Protein AF-A0A0G0T187-F1 (afdb_monomer)

Sequence (131 aa):
ITSEEYIAKKQKLLNQKIDFSEKLKDFERKGNRWLELSRQFILDSNQAIIIASEENLEAKRDFLKKIGSNPRLASRSLLLDFKNPWAILSETSVASLCDAPHFGENGDSIFWLRDLESNQNYCFQRAVSCR

Mean predicted aligned error: 14.87 Å

Secondary structure (DSSP, 8-state):
--HHHHHHHHHHHHHHHHHHHHHHHHHHHHSHHHHHHHHHHHHHHHHHHHHHHS--HHHHHHHHHHHEEEEEEETTEEEEEEPTTHHHHHHS-HHHHHTS----SS--TTHHHHHHTTTTS----------

Radius of gyration: 23.4 Å; Cα contacts (8 Å, |Δi|>4): 36; chains: 1; bounding box: 44×39×74 Å

Nearest PDB structures (foldseek):
  8qz9-assembly1_H  TM=2.628E-01  e=2.874E+00  Homo sapiens

Foldseek 3Di:
DDPVVVVVVVVVVVVVVVVVVVVVVCCVVPNCPVVVVVVVVVVLVVVQVVLVPDPDPVSNVVSLVVQFPDFDQDPNDTDTHGDPPCVVVVPDDVVVVVPPPDPPDDDDPCPVVPVVVPPPDDPDDDDDDDD

Structure (mmCIF, N/CA/C/O backbone):
data_AF-A0A0G0T187-F1
#
_entry.id   AF-A0A0G0T187-F1
#
loop_
_atom_site.group_PDB
_atom_site.id
_atom_site.type_symbol
_atom_site.label_atom_id
_atom_site.label_alt_id
_atom_site.label_comp_id
_atom_site.label_asym_id
_atom_site.label_entity_id
_atom_site.label_seq_id
_atom_site.pdbx_PDB_ins_code
_atom_site.Cartn_x
_atom_site.Cartn_y
_atom_site.Cartn_z
_atom_site.occupancy
_atom_site.B_iso_or_equiv
_atom_site.auth_seq_id
_atom_site.auth_comp_id
_atom_site.auth_asym_id
_atom_site.auth_atom_id
_atom_site.pdbx_PDB_model_num
ATOM 1 N N . ILE A 1 1 ? -18.934 26.730 39.320 1.00 60.88 1 ILE A N 1
ATOM 2 C CA . ILE A 1 1 ? -18.867 25.272 39.076 1.00 60.88 1 ILE A CA 1
ATOM 3 C C . ILE A 1 1 ? -19.319 24.612 40.357 1.00 60.88 1 ILE A C 1
ATOM 5 O O . ILE A 1 1 ? -18.613 24.703 41.358 1.00 60.88 1 ILE A O 1
ATOM 9 N N . THR A 1 2 ? -20.524 24.062 40.359 1.00 82.38 2 THR A N 1
ATOM 10 C CA . THR A 1 2 ? -21.012 23.265 41.490 1.00 82.38 2 THR A CA 1
ATOM 11 C C . THR A 1 2 ? -20.307 21.903 41.494 1.00 82.38 2 THR A C 1
ATOM 13 O O . THR A 1 2 ? -19.825 21.433 40.462 1.00 82.38 2 THR A O 1
ATOM 16 N N . SER A 1 3 ? -20.196 21.271 42.666 1.00 84.81 3 SER A N 1
ATOM 17 C CA . SER A 1 3 ? -19.508 19.975 42.826 1.00 84.81 3 SER A CA 1
ATOM 18 C C . SER A 1 3 ? -20.067 18.898 41.880 1.00 84.81 3 SER A C 1
ATOM 20 O O . SER A 1 3 ? -19.327 18.128 41.271 1.00 84.81 3 SER A O 1
ATOM 22 N N . GLU A 1 4 ? -21.382 18.915 41.674 1.00 85.50 4 GLU A N 1
ATOM 23 C CA . GLU A 1 4 ? -22.116 17.988 40.810 1.00 85.50 4 GLU A CA 1
ATOM 24 C C . GLU A 1 4 ? -21.741 18.139 39.327 1.00 85.50 4 GLU A C 1
ATOM 26 O O . GLU A 1 4 ? -21.478 17.144 38.647 1.00 85.50 4 GLU A O 1
ATOM 31 N N . GLU A 1 5 ? -21.611 19.376 38.832 1.00 83.19 5 GLU A N 1
ATOM 32 C CA . GLU A 1 5 ? -21.160 19.651 37.460 1.00 83.19 5 GLU A CA 1
ATOM 33 C C . GLU A 1 5 ? -19.735 19.141 37.208 1.00 83.19 5 GLU A C 1
ATOM 35 O O . GLU A 1 5 ? -19.418 18.663 36.114 1.00 83.19 5 GLU A O 1
ATOM 40 N N . TYR A 1 6 ? -18.860 19.239 38.213 1.00 88.38 6 TYR A N 1
ATOM 41 C CA . TYR A 1 6 ? -17.492 18.732 38.128 1.00 88.38 6 TYR A CA 1
ATOM 42 C C . TYR A 1 6 ? -17.461 17.199 38.062 1.00 88.38 6 TYR A C 1
ATOM 44 O O . TYR A 1 6 ? -16.763 16.633 37.214 1.00 88.38 6 TYR A O 1
ATOM 52 N N . ILE A 1 7 ? -18.245 16.522 38.906 1.00 89.31 7 ILE A N 1
ATOM 53 C CA . ILE A 1 7 ? -18.327 15.054 38.937 1.00 89.31 7 ILE A CA 1
ATOM 54 C C . ILE A 1 7 ? -18.858 14.515 37.604 1.00 89.31 7 ILE A C 1
ATOM 56 O O . ILE A 1 7 ? -18.253 13.600 37.038 1.00 89.31 7 ILE A O 1
ATOM 60 N N . ALA A 1 8 ? -19.911 15.126 37.054 1.00 89.50 8 ALA A N 1
ATOM 61 C CA . ALA A 1 8 ? -20.482 14.727 35.768 1.00 89.50 8 ALA A CA 1
ATOM 62 C C . ALA A 1 8 ? -19.467 14.859 34.616 1.00 89.50 8 ALA A C 1
ATOM 64 O O . ALA A 1 8 ? -19.297 13.941 33.807 1.00 89.50 8 ALA A O 1
ATOM 65 N N . LYS A 1 9 ? -18.722 15.973 34.565 1.00 90.12 9 LYS A N 1
ATOM 66 C CA . LYS A 1 9 ? -17.658 16.171 33.565 1.00 90.12 9 LYS A CA 1
ATOM 67 C C . LYS A 1 9 ? -16.515 15.169 33.736 1.00 90.12 9 LYS A C 1
ATOM 69 O O . LYS A 1 9 ? -16.028 14.630 32.743 1.00 90.12 9 LYS A O 1
ATOM 74 N N . LYS A 1 10 ? -16.112 14.876 34.976 1.00 91.25 10 LYS A N 1
ATOM 75 C CA . LYS A 1 10 ? -15.061 13.893 35.277 1.00 91.25 10 LYS A CA 1
ATOM 76 C C . LYS A 1 10 ? -15.459 12.482 34.841 1.00 91.25 10 LYS A C 1
ATOM 78 O O . LYS A 1 10 ? -14.652 11.799 34.218 1.00 91.25 10 LYS A O 1
ATOM 83 N N . GLN A 1 11 ? -16.691 12.058 35.118 1.00 92.12 11 GLN A N 1
ATOM 84 C CA . GLN A 1 11 ? -17.197 10.749 34.690 1.00 92.12 11 GLN A CA 1
ATOM 85 C C . GLN A 1 11 ? -17.234 10.623 33.165 1.00 92.12 11 GLN A C 1
ATOM 87 O O . GLN A 1 11 ? -16.773 9.619 32.627 1.00 92.12 11 GLN A O 1
ATOM 92 N N . LYS A 1 12 ? -17.683 11.669 32.458 1.00 93.69 12 LYS A N 1
ATOM 93 C CA . LYS A 1 12 ? -17.663 11.696 30.989 1.00 93.69 12 LYS A CA 1
ATOM 94 C C . LYS A 1 12 ? -16.254 11.477 30.428 1.00 93.69 12 LYS A C 1
ATOM 96 O O . LYS A 1 12 ? -16.084 10.672 29.517 1.00 93.69 12 LYS A O 1
ATOM 101 N N . LEU A 1 13 ? -15.251 12.154 30.989 1.00 94.19 13 LEU A N 1
ATOM 102 C CA . LEU A 1 13 ? -13.854 12.001 30.566 1.00 94.19 13 LEU A CA 1
ATOM 103 C C . LEU A 1 13 ? -13.298 10.604 30.868 1.00 94.19 13 LEU A C 1
ATOM 105 O O . LEU A 1 13 ? -12.536 10.064 30.069 1.00 94.19 13 LEU A O 1
ATOM 109 N N . LEU A 1 14 ? -13.674 10.004 32.000 1.00 94.44 14 LEU A N 1
ATOM 110 C CA . LEU A 1 14 ? -13.247 8.646 32.342 1.00 94.44 14 LEU A CA 1
ATOM 111 C C . LEU A 1 14 ? -13.836 7.604 31.392 1.00 94.44 14 LEU A C 1
ATOM 113 O O . LEU A 1 14 ? -13.091 6.751 30.919 1.00 94.44 14 LEU A O 1
ATOM 117 N N . ASN A 1 15 ? -15.120 7.714 31.054 1.00 93.19 15 ASN A N 1
ATOM 118 C CA . ASN A 1 15 ? -15.753 6.806 30.096 1.00 93.19 15 ASN A CA 1
ATOM 119 C C . ASN A 1 15 ? -15.095 6.926 28.716 1.00 93.19 15 ASN A C 1
ATOM 121 O O . ASN A 1 15 ? -14.674 5.924 28.153 1.00 93.19 15 ASN A O 1
ATOM 125 N N . GLN A 1 16 ? -14.863 8.154 28.237 1.00 94.88 16 GLN A N 1
ATOM 126 C CA . GLN A 1 16 ? -14.138 8.381 26.981 1.00 94.88 16 GLN A CA 1
ATOM 127 C C . GLN A 1 16 ? -12.727 7.779 27.002 1.00 94.88 16 GLN A C 1
ATOM 129 O O . GLN A 1 16 ? -12.288 7.191 26.016 1.00 94.88 16 GLN A O 1
ATOM 134 N N . LYS A 1 17 ? -12.007 7.895 28.125 1.00 95.44 17 LYS A N 1
ATOM 135 C CA . LYS A 1 17 ? -10.679 7.289 28.280 1.00 95.44 17 LYS A CA 1
ATOM 136 C C . LYS A 1 17 ? -10.735 5.764 28.148 1.00 95.44 17 LYS A C 1
ATOM 138 O O . LYS A 1 17 ? -9.844 5.186 27.526 1.00 95.44 17 LYS A O 1
ATOM 143 N N . ILE A 1 18 ? -11.750 5.126 28.730 1.00 93.56 18 ILE A N 1
ATOM 144 C CA . ILE A 1 18 ? -11.938 3.673 28.650 1.00 93.56 18 ILE A CA 1
ATOM 145 C C . ILE A 1 18 ? -12.269 3.277 27.208 1.00 93.56 18 ILE A C 1
ATOM 147 O O . ILE A 1 18 ? -11.536 2.462 26.646 1.00 93.56 18 ILE A O 1
ATOM 151 N N . ASP A 1 19 ? -13.238 3.944 26.577 1.00 93.25 19 ASP A N 1
ATOM 152 C CA . ASP A 1 19 ? -13.638 3.695 25.185 1.00 93.25 19 ASP A CA 1
ATOM 153 C C . ASP A 1 19 ? -12.447 3.784 24.217 1.00 93.25 19 ASP A C 1
ATOM 155 O O . ASP A 1 19 ? -12.278 2.945 23.330 1.00 93.25 19 ASP A O 1
ATOM 159 N N . PHE A 1 20 ? -11.590 4.800 24.374 1.00 91.44 20 PHE A N 1
ATOM 160 C CA . PHE A 1 20 ? -10.389 4.936 23.547 1.00 91.44 20 PHE A CA 1
ATOM 161 C C . PHE A 1 20 ? -9.373 3.825 23.815 1.00 91.44 20 PHE A C 1
ATOM 163 O O . PHE A 1 20 ? -8.757 3.321 22.876 1.00 91.44 20 PHE A O 1
ATOM 170 N N . SER A 1 21 ? -9.207 3.413 25.073 1.00 90.00 21 SER A N 1
ATOM 171 C CA . SER A 1 21 ? -8.287 2.329 25.428 1.00 90.00 21 SER A CA 1
ATOM 172 C C . SER A 1 21 ? -8.726 0.968 24.880 1.00 90.00 21 SER A C 1
ATOM 174 O O . SER A 1 21 ? -7.879 0.162 24.499 1.00 90.00 21 SER A O 1
ATOM 176 N N . GLU A 1 22 ? -10.034 0.719 24.809 1.00 88.56 22 GLU A N 1
ATOM 177 C CA . GLU A 1 22 ? -10.596 -0.502 24.231 1.00 88.56 22 GLU A CA 1
ATOM 178 C C . GLU A 1 22 ? -10.413 -0.515 22.715 1.00 88.56 22 GLU A C 1
ATOM 180 O O . GLU A 1 22 ? -9.843 -1.466 22.184 1.00 88.56 22 GLU A O 1
ATOM 185 N N . LYS A 1 23 ? -10.746 0.592 22.036 1.00 86.56 23 LYS A N 1
ATOM 186 C CA . LYS A 1 23 ? -10.511 0.743 20.591 1.00 86.56 23 LYS A CA 1
ATOM 187 C C . LYS A 1 23 ? -9.045 0.522 20.214 1.00 86.56 23 LYS A C 1
ATOM 189 O O . LYS A 1 23 ? -8.772 -0.163 19.235 1.00 86.56 23 LYS A O 1
ATOM 194 N N . LEU A 1 24 ? -8.100 1.058 20.992 1.00 85.50 24 LEU A N 1
ATOM 195 C CA . LEU A 1 24 ? -6.665 0.838 20.768 1.00 85.50 24 LEU A CA 1
ATOM 196 C C . LEU A 1 24 ? -6.278 -0.642 20.862 1.00 85.50 24 LEU A C 1
ATOM 198 O O . LEU A 1 24 ? -5.609 -1.158 19.968 1.00 85.50 24 LEU A O 1
ATOM 202 N N . LYS A 1 25 ? -6.749 -1.344 21.896 1.00 82.81 25 LYS A N 1
ATOM 203 C CA . LYS A 1 25 ? -6.500 -2.786 22.056 1.00 82.81 25 LYS A CA 1
ATOM 204 C C . LYS A 1 25 ? -7.139 -3.613 20.938 1.00 82.81 25 LYS A C 1
ATOM 206 O O . LYS A 1 25 ? -6.580 -4.629 20.525 1.00 82.81 25 LYS A O 1
ATOM 211 N N . ASP A 1 26 ? -8.293 -3.188 20.435 1.00 79.81 26 ASP A N 1
ATOM 212 C CA . ASP A 1 26 ? -8.959 -3.844 19.310 1.00 79.81 26 ASP A CA 1
ATOM 213 C C . ASP A 1 26 ? -8.183 -3.670 17.997 1.00 79.81 26 ASP A C 1
ATOM 215 O O . ASP A 1 26 ? -8.088 -4.624 17.215 1.00 79.81 26 ASP A O 1
ATOM 219 N N . PHE A 1 27 ? -7.565 -2.503 17.770 1.00 72.19 27 PHE A 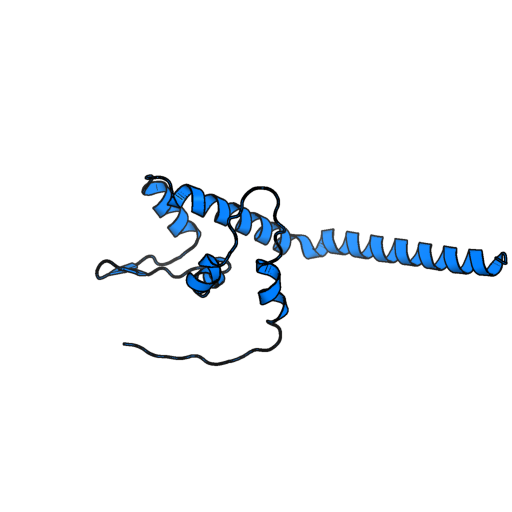N 1
ATOM 220 C CA . PHE A 1 27 ? -6.682 -2.283 16.619 1.00 72.19 27 PHE A CA 1
ATOM 221 C C . PHE A 1 27 ? -5.469 -3.221 16.640 1.00 72.19 27 PHE A C 1
ATOM 223 O O . PHE A 1 27 ? -5.191 -3.866 15.626 1.00 72.19 27 PHE A O 1
ATOM 230 N N . GLU A 1 28 ? -4.820 -3.382 17.797 1.00 71.38 28 GLU A N 1
ATOM 231 C CA . GLU A 1 28 ? -3.688 -4.307 17.964 1.00 71.38 28 GLU A CA 1
ATOM 232 C C . GLU A 1 28 ? -4.070 -5.764 17.661 1.00 71.38 28 GLU A C 1
ATOM 234 O O . GLU A 1 28 ? -3.290 -6.503 17.060 1.00 71.38 28 GLU A O 1
ATOM 239 N N . ARG A 1 29 ? -5.283 -6.187 18.041 1.00 69.12 29 ARG A N 1
ATOM 240 C CA . ARG A 1 29 ? -5.738 -7.581 17.892 1.00 69.12 29 ARG A CA 1
ATOM 241 C C . ARG A 1 29 ? -6.273 -7.922 16.505 1.00 69.12 29 ARG A C 1
ATOM 243 O O . ARG A 1 29 ? -6.135 -9.065 16.073 1.00 69.12 29 ARG A O 1
ATOM 250 N N . LYS A 1 30 ? -6.940 -6.980 15.830 1.00 65.44 30 LYS A N 1
ATOM 251 C CA . LYS A 1 30 ? -7.749 -7.267 14.629 1.00 65.44 30 LYS A CA 1
ATOM 252 C C . LYS A 1 30 ? -7.231 -6.592 13.354 1.00 65.44 30 LYS A C 1
ATOM 254 O O . LYS A 1 30 ? -7.644 -6.990 12.267 1.00 65.44 30 LYS A O 1
ATOM 259 N N . GLY A 1 31 ? -6.363 -5.579 13.457 1.00 57.72 31 GLY A N 1
ATOM 260 C CA . GLY A 1 31 ? -6.293 -4.529 12.434 1.00 57.72 31 GLY A CA 1
ATOM 261 C C . GLY A 1 31 ? -4.927 -4.145 11.865 1.00 57.72 31 GLY A C 1
ATOM 262 O O . GLY A 1 31 ? -4.907 -3.300 10.979 1.00 57.72 31 GLY A O 1
ATOM 263 N N . ASN A 1 32 ? -3.800 -4.727 12.285 1.00 64.31 32 ASN A N 1
ATOM 264 C CA . ASN A 1 32 ? -2.488 -4.206 11.851 1.00 64.31 32 ASN A CA 1
ATOM 265 C C . ASN A 1 32 ? -1.986 -4.734 10.500 1.00 64.31 32 ASN A C 1
ATOM 267 O O . ASN A 1 32 ? -1.090 -4.139 9.904 1.00 64.31 32 ASN A O 1
ATOM 271 N N . ARG A 1 33 ? -2.585 -5.806 9.964 1.00 74.31 33 ARG A N 1
ATOM 272 C CA . ARG A 1 33 ? -2.091 -6.429 8.726 1.00 74.31 33 ARG A CA 1
ATOM 273 C C . ARG A 1 33 ? -2.141 -5.481 7.527 1.00 74.31 33 ARG A C 1
ATOM 275 O O . ARG A 1 33 ? -1.205 -5.457 6.740 1.00 74.31 33 ARG A O 1
ATOM 282 N N . TRP A 1 34 ? -3.215 -4.708 7.368 1.00 81.56 34 TRP A N 1
ATOM 283 C CA . TRP A 1 34 ? -3.333 -3.800 6.223 1.00 81.56 34 TRP A CA 1
ATOM 284 C C . TRP A 1 34 ? -2.404 -2.587 6.359 1.00 81.56 34 TRP A C 1
ATOM 286 O O . TRP A 1 34 ? -1.812 -2.184 5.369 1.00 81.56 34 TRP A O 1
ATOM 296 N N . LEU A 1 35 ? -2.204 -2.060 7.575 1.00 82.94 35 LEU A N 1
ATOM 297 C CA . LEU A 1 35 ? -1.263 -0.963 7.830 1.00 82.94 35 LEU A CA 1
ATOM 298 C C . LEU A 1 35 ? 0.180 -1.369 7.523 1.00 82.94 35 LEU A C 1
ATOM 300 O O . LEU A 1 35 ? 0.915 -0.611 6.892 1.00 82.94 35 LEU A O 1
ATOM 304 N N . GLU A 1 36 ? 0.585 -2.569 7.939 1.00 84.12 36 GLU A N 1
ATOM 305 C CA . GLU A 1 36 ? 1.911 -3.104 7.623 1.00 84.12 36 GLU A CA 1
ATOM 306 C C . GLU A 1 36 ? 2.097 -3.317 6.119 1.00 84.12 36 GLU A C 1
ATOM 308 O O . GLU A 1 36 ? 3.124 -2.912 5.573 1.00 84.12 36 GLU A O 1
ATOM 313 N N . LEU A 1 37 ? 1.092 -3.874 5.434 1.00 84.62 37 LEU A N 1
ATOM 314 C CA . LEU A 1 37 ? 1.116 -4.039 3.978 1.00 84.62 37 LEU A CA 1
ATOM 315 C C . LEU A 1 37 ? 1.203 -2.688 3.253 1.00 84.62 37 LEU A C 1
ATOM 317 O O . LEU A 1 37 ? 2.016 -2.540 2.342 1.00 84.62 37 LEU A O 1
ATOM 321 N N . SER A 1 38 ? 0.435 -1.684 3.684 1.00 87.00 38 SER A N 1
ATOM 322 C CA . SER A 1 38 ? 0.500 -0.327 3.129 1.00 87.00 38 SER A CA 1
ATOM 323 C C . SER A 1 38 ? 1.866 0.315 3.356 1.00 87.00 38 SER A C 1
ATOM 325 O O . SER A 1 38 ? 2.420 0.935 2.450 1.00 87.00 38 SER A O 1
ATOM 327 N N . ARG A 1 39 ? 2.457 0.132 4.543 1.00 88.62 39 ARG A N 1
ATOM 328 C CA . ARG A 1 39 ? 3.809 0.620 4.841 1.00 88.62 39 ARG A CA 1
ATOM 329 C C . ARG A 1 39 ? 4.844 -0.014 3.916 1.00 88.62 39 ARG A C 1
ATOM 331 O O . ARG A 1 39 ? 5.675 0.700 3.362 1.00 88.62 39 ARG A O 1
ATOM 338 N N . GLN A 1 40 ? 4.795 -1.335 3.750 1.00 89.12 40 GLN A N 1
ATOM 339 C CA . GLN A 1 40 ? 5.697 -2.057 2.851 1.00 89.12 40 GLN A CA 1
ATOM 340 C C . GLN A 1 40 ? 5.532 -1.597 1.403 1.00 89.12 40 GLN A C 1
ATOM 342 O O . GLN A 1 40 ? 6.526 -1.369 0.724 1.00 89.12 40 GLN A O 1
ATOM 347 N N . PHE A 1 41 ? 4.296 -1.380 0.955 1.00 88.88 41 PHE A N 1
ATOM 348 C CA . PHE A 1 41 ? 4.016 -0.888 -0.388 1.00 88.88 41 PHE A CA 1
ATOM 349 C C . PHE A 1 41 ? 4.624 0.495 -0.662 1.00 88.88 41 PHE A C 1
ATOM 351 O O . PHE A 1 41 ? 5.235 0.700 -1.712 1.00 88.88 41 PHE A O 1
ATOM 358 N N . ILE A 1 42 ? 4.515 1.431 0.285 1.00 89.88 42 ILE A N 1
ATOM 359 C CA . ILE A 1 42 ? 5.129 2.763 0.161 1.00 89.88 42 ILE A CA 1
ATOM 360 C C . ILE A 1 42 ? 6.659 2.649 0.085 1.00 89.88 42 ILE A C 1
ATOM 362 O O . ILE A 1 42 ? 7.287 3.284 -0.760 1.00 89.88 42 ILE A O 1
ATOM 366 N N . LEU A 1 43 ? 7.265 1.814 0.935 1.00 90.38 43 LEU A N 1
ATOM 367 C CA . LEU A 1 43 ? 8.715 1.590 0.924 1.00 90.38 43 LEU A CA 1
ATOM 368 C C . LEU A 1 43 ? 9.190 0.971 -0.397 1.00 90.38 43 LEU A C 1
ATOM 370 O O . LEU A 1 43 ? 10.154 1.458 -0.986 1.00 90.38 43 LEU A O 1
ATOM 374 N N . ASP A 1 44 ? 8.486 -0.049 -0.886 1.00 90.75 44 ASP A N 1
ATOM 375 C CA . ASP A 1 44 ? 8.775 -0.694 -2.168 1.00 90.75 44 ASP A CA 1
ATOM 376 C C . ASP A 1 44 ? 8.631 0.288 -3.341 1.00 90.75 44 ASP A C 1
ATOM 378 O O . ASP A 1 44 ? 9.421 0.248 -4.282 1.00 90.75 44 ASP A O 1
ATOM 382 N N . SER A 1 45 ? 7.655 1.198 -3.278 1.00 88.25 45 SER A N 1
ATOM 383 C CA . SER A 1 45 ? 7.447 2.239 -4.295 1.00 88.25 45 SER A CA 1
ATOM 384 C C . SER A 1 45 ? 8.601 3.240 -4.322 1.00 88.25 45 SER A C 1
ATOM 386 O O . SER A 1 45 ? 9.114 3.562 -5.393 1.00 88.25 45 SER A O 1
ATOM 388 N N . ASN A 1 46 ? 9.080 3.673 -3.154 1.00 88.31 46 ASN A N 1
ATOM 389 C CA . ASN A 1 46 ? 10.261 4.534 -3.065 1.00 88.31 46 ASN A CA 1
ATOM 390 C C . ASN A 1 46 ? 11.509 3.826 -3.606 1.00 88.31 46 ASN A C 1
ATOM 392 O O . ASN A 1 46 ? 12.307 4.427 -4.325 1.00 88.31 46 ASN A O 1
ATOM 396 N N . GLN A 1 47 ? 11.658 2.533 -3.314 1.00 88.88 47 GLN A N 1
ATOM 397 C CA . GLN A 1 47 ? 12.749 1.733 -3.859 1.00 88.88 47 GLN A CA 1
ATOM 398 C C . GLN A 1 47 ? 12.660 1.611 -5.388 1.00 88.88 47 GLN A C 1
ATOM 400 O O . GLN A 1 47 ? 13.688 1.657 -6.061 1.00 88.88 47 GLN A O 1
ATOM 405 N N . ALA A 1 48 ? 11.453 1.522 -5.952 1.00 88.81 48 ALA A N 1
ATOM 406 C CA . ALA A 1 48 ? 11.240 1.484 -7.397 1.00 88.81 48 ALA A CA 1
ATOM 407 C C . ALA A 1 48 ? 11.812 2.720 -8.106 1.00 88.81 48 ALA A C 1
ATOM 409 O O . ALA A 1 48 ? 12.418 2.583 -9.166 1.00 88.81 48 ALA A O 1
ATOM 410 N N . ILE A 1 49 ? 11.659 3.910 -7.513 1.00 87.62 49 ILE A N 1
ATOM 411 C CA . ILE A 1 49 ? 12.191 5.174 -8.056 1.00 87.62 49 ILE A CA 1
ATOM 412 C C . ILE A 1 49 ? 13.721 5.120 -8.142 1.00 87.62 49 ILE A C 1
ATOM 414 O O . ILE A 1 49 ? 14.311 5.504 -9.156 1.00 87.62 49 ILE A O 1
ATOM 418 N N . ILE A 1 50 ? 14.361 4.595 -7.095 1.00 89.62 50 ILE A N 1
ATOM 419 C CA . ILE A 1 50 ? 15.816 4.428 -7.033 1.00 89.62 50 ILE A CA 1
ATOM 420 C C . ILE A 1 50 ? 16.265 3.419 -8.099 1.00 89.62 50 ILE A C 1
ATOM 422 O O . 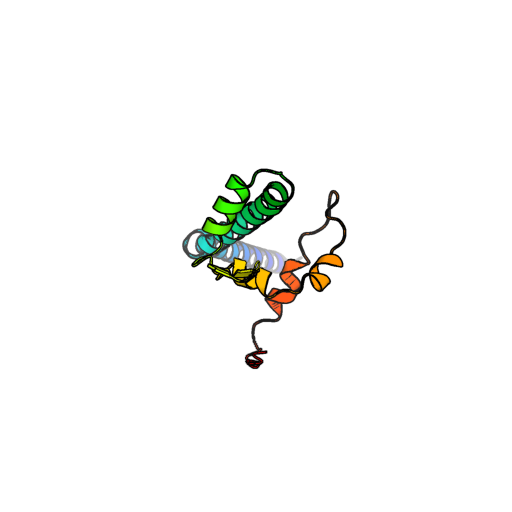ILE A 1 50 ? 17.074 3.755 -8.962 1.00 89.62 50 ILE A O 1
ATOM 426 N N . ILE A 1 51 ? 15.657 2.226 -8.121 1.00 90.00 51 ILE A N 1
ATOM 427 C CA . ILE A 1 51 ? 15.973 1.155 -9.082 1.00 90.00 51 ILE A CA 1
ATOM 428 C C . ILE A 1 51 ? 15.756 1.621 -10.530 1.00 90.00 51 ILE A C 1
ATOM 430 O O . ILE A 1 51 ? 16.522 1.256 -11.419 1.00 90.00 51 ILE A O 1
ATOM 434 N N . ALA A 1 52 ? 14.722 2.424 -10.794 1.00 86.75 52 ALA A N 1
ATOM 435 C CA . ALA A 1 52 ? 14.444 2.971 -12.120 1.00 86.75 52 ALA A CA 1
ATOM 436 C C . ALA A 1 52 ? 15.544 3.931 -12.601 1.00 86.75 52 ALA A C 1
ATOM 438 O O . ALA A 1 52 ? 15.881 3.908 -13.790 1.00 86.75 52 ALA A O 1
ATOM 439 N N . SER A 1 53 ? 16.099 4.724 -11.680 1.00 88.88 53 SER A N 1
ATOM 440 C CA . SER A 1 53 ? 17.155 5.711 -11.941 1.00 88.88 53 SER A CA 1
ATOM 441 C C . SER A 1 53 ? 18.535 5.069 -12.110 1.00 88.88 53 SER A C 1
ATOM 443 O O . SER A 1 53 ? 19.375 5.590 -12.838 1.00 88.88 53 SER A O 1
ATOM 445 N N . GLU A 1 54 ? 18.771 3.927 -11.470 1.00 90.19 54 GLU A N 1
ATOM 446 C CA . GLU A 1 54 ? 20.009 3.161 -11.611 1.00 90.19 54 GLU A CA 1
ATOM 447 C C . GLU A 1 54 ? 20.107 2.457 -12.980 1.00 90.19 54 GLU A C 1
ATOM 449 O O . GLU A 1 54 ? 19.107 2.111 -13.613 1.00 90.19 54 GLU A O 1
ATOM 454 N N . GLU A 1 55 ? 21.328 2.184 -13.449 1.00 91.25 55 GLU A N 1
ATOM 455 C CA . GLU A 1 55 ? 21.574 1.457 -14.710 1.00 91.25 55 GLU A CA 1
ATOM 456 C C . GLU A 1 55 ? 21.537 -0.079 -14.534 1.00 91.25 55 GLU A C 1
ATOM 458 O O . GLU A 1 55 ? 21.757 -0.844 -15.472 1.00 91.25 55 GLU A O 1
ATOM 463 N N . ASN A 1 56 ? 21.210 -0.567 -13.333 1.00 92.00 56 ASN A N 1
ATOM 464 C CA . ASN A 1 56 ? 21.190 -1.995 -13.034 1.00 92.00 56 ASN A CA 1
ATOM 465 C C . ASN A 1 56 ? 19.949 -2.694 -13.626 1.00 92.00 56 ASN A C 1
ATOM 467 O O . ASN A 1 56 ? 18.845 -2.655 -13.074 1.00 92.00 56 ASN A O 1
ATOM 471 N N . LEU A 1 57 ? 20.146 -3.377 -14.756 1.00 88.81 57 LEU A N 1
ATOM 472 C CA . LEU A 1 57 ? 19.092 -4.121 -15.452 1.00 88.81 57 LEU A CA 1
ATOM 473 C C . LEU A 1 57 ? 18.597 -5.347 -14.672 1.00 88.81 57 LEU A C 1
ATOM 475 O O . LEU A 1 57 ? 17.420 -5.701 -14.782 1.00 88.81 57 LEU A O 1
ATOM 479 N N . GLU A 1 58 ? 19.460 -5.988 -13.883 1.00 92.00 58 GLU A N 1
ATOM 480 C CA . GLU A 1 58 ? 19.082 -7.154 -13.077 1.00 92.00 58 GLU A CA 1
ATOM 481 C C . GLU A 1 58 ? 18.130 -6.740 -11.953 1.00 92.00 58 GLU A C 1
ATOM 483 O O . GLU A 1 58 ? 17.058 -7.329 -11.808 1.00 92.00 58 GLU A O 1
ATOM 488 N N . ALA A 1 59 ? 18.441 -5.643 -11.256 1.00 90.50 59 ALA A N 1
ATOM 489 C CA . ALA A 1 59 ? 17.579 -5.091 -10.211 1.00 90.50 59 ALA A CA 1
ATOM 490 C C . ALA A 1 59 ? 16.197 -4.682 -10.753 1.00 90.50 59 ALA A C 1
ATOM 492 O O . ALA A 1 59 ? 15.171 -4.992 -10.141 1.00 90.50 59 ALA A O 1
ATOM 493 N N . LYS A 1 60 ? 16.142 -4.057 -11.941 1.00 90.00 60 LYS A N 1
ATOM 494 C CA . LYS A 1 60 ? 14.873 -3.729 -12.622 1.00 90.00 60 LYS A CA 1
ATOM 495 C C . LYS A 1 60 ? 14.066 -4.986 -12.934 1.00 90.00 60 LYS A C 1
ATOM 497 O O . LYS A 1 60 ? 12.860 -5.027 -12.688 1.00 90.00 60 LYS A O 1
ATOM 502 N N . ARG A 1 61 ? 14.718 -6.029 -13.452 1.00 89.31 61 ARG A N 1
ATOM 503 C CA . ARG A 1 61 ? 14.067 -7.307 -13.766 1.00 89.31 61 ARG A CA 1
ATOM 504 C C . ARG A 1 61 ? 13.498 -7.976 -12.514 1.00 89.31 61 ARG A C 1
ATOM 506 O O . ARG A 1 61 ? 12.353 -8.431 -12.545 1.00 89.31 61 ARG A O 1
ATOM 513 N N . ASP A 1 62 ? 14.273 -8.036 -11.437 1.00 91.19 62 ASP A N 1
ATOM 514 C CA . ASP A 1 62 ? 13.855 -8.669 -10.183 1.00 91.19 62 ASP A CA 1
ATOM 515 C C . ASP A 1 62 ? 12.705 -7.909 -9.522 1.00 91.19 62 ASP A C 1
ATOM 517 O O . ASP A 1 62 ? 11.743 -8.522 -9.049 1.00 91.19 62 ASP A O 1
ATOM 521 N N . PHE A 1 63 ? 12.738 -6.577 -9.581 1.00 89.94 63 PHE A N 1
ATOM 522 C CA . PHE A 1 63 ? 11.635 -5.743 -9.121 1.00 89.94 63 PHE A CA 1
ATOM 523 C C . PHE A 1 63 ? 10.351 -5.994 -9.928 1.00 89.94 63 PHE A C 1
ATOM 525 O O . PHE A 1 63 ? 9.297 -6.262 -9.348 1.00 89.94 63 PHE A O 1
ATOM 532 N N . LEU A 1 64 ? 10.430 -6.015 -11.264 1.00 87.75 64 LEU A N 1
ATOM 533 C CA . LEU A 1 64 ? 9.280 -6.322 -12.128 1.00 87.75 64 LEU A CA 1
ATOM 534 C C . LEU A 1 64 ? 8.704 -7.723 -11.860 1.00 87.75 64 LEU A C 1
ATOM 536 O O . LEU A 1 64 ? 7.486 -7.917 -11.876 1.00 87.75 64 LEU A O 1
ATOM 540 N N . LYS A 1 65 ? 9.568 -8.697 -11.559 1.00 88.69 65 LYS A N 1
ATOM 541 C CA . LYS A 1 65 ? 9.165 -10.057 -11.175 1.00 88.69 65 LYS A CA 1
ATOM 542 C C . LYS A 1 65 ? 8.438 -10.099 -9.825 1.00 88.69 65 LYS A C 1
ATOM 544 O O . LYS A 1 65 ? 7.573 -10.953 -9.642 1.00 88.69 65 LYS A O 1
ATOM 549 N N . LYS A 1 66 ? 8.778 -9.204 -8.890 1.00 89.31 66 LYS A N 1
ATOM 550 C CA . LYS A 1 66 ? 8.120 -9.079 -7.578 1.00 89.31 66 LYS A CA 1
ATOM 551 C C . LYS A 1 66 ? 6.712 -8.486 -7.699 1.00 89.31 66 LYS A C 1
ATOM 553 O O . LYS A 1 66 ? 5.788 -8.999 -7.070 1.00 89.31 66 LYS A O 1
ATOM 558 N N . ILE A 1 67 ? 6.546 -7.421 -8.486 1.00 87.69 67 ILE A N 1
ATOM 559 C CA . ILE A 1 67 ? 5.285 -6.654 -8.555 1.00 87.69 67 ILE A CA 1
ATOM 560 C C . ILE A 1 67 ? 4.241 -7.265 -9.499 1.00 87.69 67 ILE A C 1
ATOM 562 O O . ILE A 1 67 ? 3.035 -7.073 -9.315 1.00 87.69 67 ILE A O 1
ATOM 566 N N . GLY A 1 68 ? 4.697 -7.989 -10.522 1.00 83.81 68 GLY A N 1
ATOM 567 C CA . GLY A 1 68 ? 3.849 -8.502 -11.587 1.00 83.81 68 GLY A CA 1
ATOM 568 C C . GLY A 1 68 ? 3.927 -10.008 -11.761 1.00 83.81 68 GLY A C 1
ATOM 569 O O . GLY A 1 68 ? 4.629 -10.743 -11.066 1.00 83.81 68 GLY A O 1
ATOM 570 N N . SER A 1 69 ? 3.146 -10.512 -12.698 1.00 80.88 69 SER A N 1
ATOM 571 C CA . SER A 1 69 ? 3.169 -11.906 -13.121 1.00 80.88 69 SER A CA 1
ATOM 572 C C . SER A 1 69 ? 3.058 -11.993 -14.633 1.00 80.88 69 SER A C 1
ATOM 574 O O . SER A 1 69 ? 2.716 -11.021 -15.299 1.00 80.88 69 SER A O 1
ATOM 576 N N . ASN A 1 70 ? 3.411 -13.163 -15.167 1.00 84.12 70 ASN A N 1
ATOM 577 C CA . ASN A 1 70 ? 3.360 -13.458 -16.597 1.00 84.12 70 ASN A CA 1
ATOM 578 C C . ASN A 1 70 ? 4.007 -12.380 -17.496 1.00 84.12 70 ASN A C 1
ATOM 580 O O . ASN A 1 70 ? 3.364 -11.958 -18.456 1.00 84.12 70 ASN A O 1
ATOM 584 N N . PRO A 1 71 ? 5.255 -11.932 -17.239 1.00 81.50 71 PRO A N 1
ATOM 585 C CA . PRO A 1 71 ? 5.908 -10.976 -18.127 1.00 81.50 71 PRO A CA 1
ATOM 586 C C . PRO A 1 71 ? 6.023 -11.576 -19.532 1.00 81.50 71 PRO A C 1
ATOM 588 O O . PRO A 1 71 ? 6.657 -12.617 -19.725 1.00 81.50 71 PRO A O 1
ATOM 591 N N . ARG A 1 72 ? 5.400 -10.927 -20.514 1.00 85.44 72 ARG A N 1
ATOM 592 C CA . ARG A 1 72 ? 5.454 -11.314 -21.928 1.00 85.44 72 ARG A CA 1
ATOM 593 C C . ARG A 1 72 ? 6.093 -10.188 -22.717 1.00 85.44 72 ARG A C 1
ATOM 595 O O . ARG A 1 72 ? 5.685 -9.037 -22.608 1.00 85.44 72 ARG A O 1
ATOM 602 N N . LEU A 1 73 ? 7.085 -10.530 -23.529 1.00 85.25 73 LEU A N 1
ATOM 603 C CA . LEU A 1 73 ? 7.739 -9.589 -24.428 1.00 85.25 73 LEU A CA 1
ATOM 604 C C . LEU A 1 73 ? 7.290 -9.911 -25.851 1.00 85.25 73 LEU A C 1
ATOM 606 O O . LEU A 1 73 ? 7.573 -10.992 -26.365 1.00 85.25 73 LEU A O 1
ATOM 610 N N . ALA A 1 74 ? 6.556 -8.989 -26.464 1.00 86.94 74 ALA A N 1
ATOM 611 C CA . ALA A 1 74 ? 6.033 -9.138 -27.816 1.00 86.94 74 ALA A CA 1
ATOM 612 C C . ALA A 1 74 ? 6.144 -7.802 -28.550 1.00 86.94 74 ALA A C 1
ATOM 614 O O . ALA A 1 74 ? 5.825 -6.760 -27.990 1.00 86.94 74 ALA A O 1
ATOM 615 N N . SER A 1 75 ? 6.609 -7.818 -29.801 1.00 85.62 75 SER A N 1
ATOM 616 C CA . SER A 1 75 ? 6.635 -6.622 -30.661 1.00 85.62 75 SER A CA 1
ATOM 617 C C . SER A 1 75 ? 7.346 -5.400 -30.050 1.00 85.62 75 SER A C 1
ATOM 619 O O . SER A 1 75 ? 6.922 -4.271 -30.262 1.00 85.62 75 SER A O 1
ATOM 621 N N . ARG A 1 76 ? 8.442 -5.619 -29.301 1.00 83.62 76 ARG A N 1
ATOM 622 C CA . ARG A 1 76 ? 9.186 -4.586 -28.536 1.00 83.62 76 ARG A CA 1
ATOM 623 C C . ARG A 1 76 ? 8.392 -3.929 -27.398 1.00 83.62 76 ARG A C 1
ATOM 625 O O . ARG A 1 76 ? 8.854 -2.951 -26.820 1.00 83.62 76 ARG A O 1
ATOM 632 N N . SER A 1 77 ? 7.246 -4.493 -27.042 1.00 78.94 77 SER A N 1
ATOM 633 C CA . SER A 1 77 ? 6.432 -4.088 -25.904 1.00 78.94 77 SER A CA 1
ATOM 634 C C . SER A 1 77 ? 6.497 -5.150 -24.811 1.00 78.94 77 SER A C 1
ATOM 636 O O . SER A 1 77 ? 6.518 -6.355 -25.081 1.00 78.94 77 SER A O 1
ATOM 638 N N . LEU A 1 78 ? 6.540 -4.691 -23.563 1.00 80.62 78 LEU A N 1
ATOM 639 C CA . LEU A 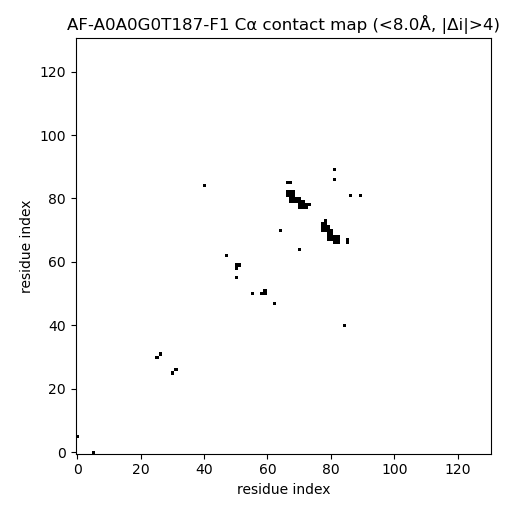1 78 ? 6.473 -5.544 -22.386 1.00 80.62 78 LEU A CA 1
ATOM 640 C C . LEU A 1 78 ? 5.052 -5.491 -21.829 1.00 80.62 78 LEU A C 1
ATOM 642 O O . LEU A 1 78 ? 4.558 -4.424 -21.476 1.00 80.62 78 LEU A O 1
ATOM 646 N N . LEU A 1 79 ? 4.407 -6.650 -21.772 1.00 81.81 79 LEU A N 1
ATOM 647 C CA . LEU A 1 79 ? 3.105 -6.847 -21.149 1.00 81.81 79 LEU A CA 1
ATOM 648 C C . LEU A 1 79 ? 3.326 -7.511 -19.791 1.00 81.81 79 LEU A C 1
ATOM 650 O O . LEU A 1 7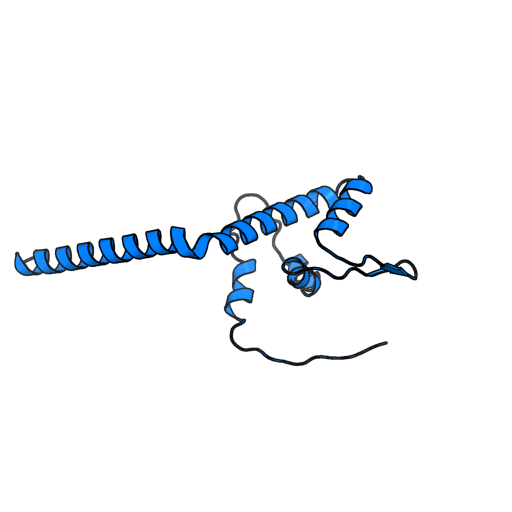9 ? 4.002 -8.540 -19.702 1.00 81.81 79 LEU A O 1
ATOM 654 N N . LEU A 1 80 ? 2.770 -6.912 -18.743 1.00 82.69 80 LEU A N 1
ATOM 655 C CA . LEU A 1 80 ? 2.888 -7.384 -17.370 1.00 82.69 80 LEU A CA 1
ATOM 656 C C . LEU A 1 80 ? 1.516 -7.332 -16.703 1.00 82.69 80 LEU A C 1
ATOM 658 O O . LEU A 1 80 ? 0.870 -6.286 -16.705 1.00 82.69 80 LEU A O 1
ATOM 662 N N . ASP A 1 81 ? 1.117 -8.438 -16.081 1.00 85.50 81 ASP A N 1
ATOM 663 C CA . ASP A 1 81 ? -0.071 -8.460 -15.236 1.00 85.50 81 ASP A CA 1
ATOM 664 C C . ASP A 1 81 ? 0.335 -7.997 -13.830 1.00 85.50 81 ASP A C 1
ATOM 666 O O . ASP A 1 81 ? 0.979 -8.744 -13.082 1.00 85.50 81 ASP A O 1
ATOM 670 N N . PHE A 1 82 ? 0.007 -6.758 -13.461 1.00 84.19 82 PHE A N 1
ATOM 671 C CA . PHE A 1 82 ? 0.289 -6.233 -12.122 1.00 84.19 82 PHE A CA 1
ATOM 672 C C . PHE A 1 82 ? -0.614 -6.886 -11.070 1.00 84.19 82 PHE A C 1
ATOM 674 O O . PHE A 1 82 ? -1.826 -7.012 -11.254 1.00 84.19 82 PHE A O 1
ATOM 681 N N . LYS A 1 83 ? -0.041 -7.274 -9.926 1.00 84.25 83 LYS A N 1
ATOM 682 C CA . LYS A 1 83 ? -0.824 -7.743 -8.773 1.00 84.25 83 LYS A CA 1
ATOM 683 C C . LYS A 1 83 ? -1.203 -6.562 -7.883 1.00 84.25 83 LYS A C 1
ATOM 685 O O . LYS A 1 83 ? -0.377 -5.689 -7.636 1.00 84.25 83 LYS A O 1
ATOM 690 N N . ASN A 1 84 ? -2.432 -6.547 -7.365 1.00 73.94 84 ASN A N 1
ATOM 691 C CA . ASN A 1 84 ? -2.871 -5.589 -6.340 1.00 73.94 84 ASN A CA 1
ATOM 692 C C . ASN A 1 84 ? -1.876 -5.636 -5.156 1.00 73.94 84 ASN A C 1
ATOM 694 O O . ASN A 1 84 ? -1.605 -6.751 -4.690 1.00 73.94 84 ASN A O 1
ATOM 698 N N . PRO A 1 85 ? -1.259 -4.515 -4.714 1.00 79.19 85 PRO A N 1
ATOM 699 C CA . PRO A 1 85 ? -1.598 -3.077 -4.882 1.00 79.19 85 PRO A CA 1
ATOM 700 C C . PRO A 1 85 ? -1.130 -2.352 -6.158 1.00 79.19 85 PRO A C 1
ATOM 702 O O . PRO A 1 85 ? -1.593 -1.250 -6.438 1.00 79.19 85 PRO A O 1
ATOM 705 N N . TRP A 1 86 ? -0.266 -2.953 -6.972 1.00 84.38 86 TRP A N 1
ATOM 706 C CA . TRP A 1 86 ? 0.362 -2.294 -8.129 1.00 84.38 86 TRP A CA 1
ATOM 707 C C . TRP A 1 86 ? -0.581 -2.047 -9.309 1.00 84.38 86 TRP A C 1
ATOM 709 O O . TRP A 1 86 ? -0.336 -1.149 -10.108 1.00 84.38 86 TRP A O 1
ATOM 719 N N . ALA A 1 87 ? -1.676 -2.807 -9.396 1.00 83.81 87 ALA A N 1
ATOM 720 C CA . ALA A 1 87 ? -2.707 -2.603 -10.413 1.00 83.81 87 ALA A CA 1
ATOM 721 C C . ALA A 1 87 ? -3.285 -1.176 -10.365 1.00 83.81 87 ALA A C 1
ATOM 723 O O . ALA A 1 87 ? -3.448 -0.548 -11.406 1.00 83.81 87 ALA A O 1
ATOM 724 N N . ILE A 1 88 ? -3.471 -0.626 -9.158 1.00 80.50 88 ILE A N 1
ATOM 725 C CA . ILE A 1 88 ? -3.998 0.730 -8.949 1.00 80.50 88 ILE A CA 1
ATOM 726 C C . ILE A 1 88 ? -3.076 1.764 -9.607 1.00 80.50 88 ILE A C 1
ATOM 728 O O . ILE A 1 88 ? -3.537 2.618 -10.354 1.00 80.50 88 ILE A O 1
ATOM 732 N N . LEU A 1 89 ? -1.761 1.642 -9.400 1.00 77.38 89 LEU A N 1
ATOM 733 C CA . LEU A 1 89 ? -0.777 2.547 -10.002 1.00 77.38 89 LEU A CA 1
ATOM 734 C C . LEU A 1 89 ? -0.708 2.414 -11.528 1.00 77.38 89 LEU A C 1
ATOM 736 O O . LEU A 1 89 ? -0.439 3.392 -12.219 1.00 77.38 89 LEU A O 1
ATOM 740 N N . SER A 1 90 ? -0.943 1.215 -12.065 1.00 74.88 90 SER A N 1
ATOM 741 C CA . SER A 1 90 ? -0.945 1.006 -13.517 1.00 74.88 90 SER A CA 1
ATOM 742 C C . SER A 1 90 ? -2.168 1.610 -14.217 1.00 74.88 90 SER A C 1
ATOM 744 O O . SER A 1 90 ? -2.090 1.946 -15.396 1.00 74.88 90 SER A O 1
ATOM 746 N N . GLU A 1 91 ? -3.282 1.761 -13.496 1.00 75.44 91 GLU A N 1
ATOM 747 C CA . GLU A 1 91 ? -4.532 2.339 -14.004 1.00 75.44 91 GLU A CA 1
ATOM 748 C C . GLU A 1 91 ? -4.544 3.873 -13.918 1.00 75.44 91 GLU A C 1
ATOM 750 O O . GLU A 1 91 ? -5.219 4.537 -14.707 1.00 75.44 91 GLU A O 1
ATOM 755 N N . THR A 1 92 ? -3.777 4.454 -12.989 1.00 72.88 92 THR A N 1
ATOM 756 C CA . THR A 1 92 ? -3.640 5.909 -12.857 1.00 72.88 92 THR A CA 1
ATOM 757 C C . THR A 1 92 ? -2.838 6.500 -14.016 1.00 72.88 92 THR A C 1
ATOM 759 O O . THR A 1 92 ? -1.733 6.052 -14.324 1.00 72.88 92 THR A O 1
ATOM 762 N N . SER A 1 93 ? -3.375 7.539 -14.663 1.00 62.25 93 SER A N 1
ATOM 763 C CA . SER A 1 93 ? -2.668 8.219 -15.751 1.00 62.25 93 SER A CA 1
ATOM 764 C C . SER A 1 93 ? -1.404 8.921 -15.230 1.00 62.25 93 SER A C 1
ATOM 766 O O . SER A 1 93 ? -1.425 9.593 -14.200 1.00 62.25 93 SER A O 1
ATOM 768 N N . VAL A 1 94 ? -0.289 8.819 -15.955 1.00 54.22 94 VAL A N 1
ATOM 769 C CA . VAL A 1 94 ? 0.966 9.493 -15.568 1.00 54.22 94 VAL A CA 1
ATOM 770 C C . VAL A 1 94 ? 0.792 11.019 -15.555 1.00 54.22 94 VAL A C 1
ATOM 772 O O . VAL A 1 94 ? 1.352 11.685 -14.695 1.00 54.22 94 VAL A O 1
ATOM 775 N N . ALA A 1 95 ? -0.069 11.565 -16.423 1.00 48.75 95 ALA A N 1
ATOM 776 C CA . ALA A 1 95 ? -0.407 12.990 -16.448 1.00 48.75 95 ALA A CA 1
ATOM 777 C C . ALA A 1 95 ? -0.993 13.489 -15.113 1.00 48.75 95 ALA A C 1
ATOM 779 O O . ALA A 1 95 ? -0.611 14.559 -14.658 1.00 48.75 95 ALA A O 1
ATOM 780 N N . SER A 1 96 ? -1.825 12.687 -14.433 1.00 52.78 96 SER A N 1
ATOM 781 C CA . SER A 1 96 ? -2.315 13.020 -13.083 1.00 52.78 96 SER A CA 1
ATOM 782 C C . SER A 1 96 ? -1.240 12.953 -11.986 1.00 52.78 96 SER A C 1
ATOM 784 O O . SER A 1 96 ? -1.444 13.523 -10.919 1.00 52.78 96 SER A O 1
ATOM 786 N N . LEU A 1 97 ? -0.100 12.288 -12.226 1.00 48.59 97 LEU A N 1
ATOM 787 C CA . LEU A 1 97 ? 1.049 12.280 -11.307 1.00 48.59 97 LEU A CA 1
ATOM 788 C C . LEU A 1 97 ? 2.051 13.408 -11.597 1.00 48.59 97 LEU A C 1
ATOM 790 O O . LEU A 1 97 ? 2.746 13.839 -10.683 1.00 48.59 97 LEU A O 1
ATOM 794 N N . CYS A 1 98 ? 2.155 13.880 -12.842 1.00 41.88 98 CYS A N 1
ATOM 795 C CA . CYS A 1 98 ? 3.099 14.935 -13.232 1.00 41.88 98 CYS A CA 1
ATOM 796 C C . CYS A 1 98 ? 2.751 16.316 -12.655 1.00 41.88 98 CYS A C 1
ATOM 798 O O . CYS A 1 98 ? 3.637 17.160 -12.553 1.00 41.88 98 CYS A O 1
ATOM 800 N N . ASP A 1 99 ? 1.499 16.522 -12.240 1.00 47.59 99 ASP A N 1
ATOM 801 C CA . ASP A 1 99 ? 1.062 17.718 -11.508 1.00 47.59 99 ASP A CA 1
ATOM 802 C C . ASP A 1 99 ? 1.345 17.624 -9.994 1.00 47.59 99 ASP A C 1
ATOM 804 O O . ASP A 1 99 ? 1.038 18.553 -9.241 1.00 47.59 99 ASP A O 1
ATOM 808 N N . ALA A 1 100 ? 1.934 16.517 -9.518 1.00 45.97 100 ALA A N 1
ATOM 809 C CA . ALA A 1 100 ? 2.350 16.405 -8.128 1.00 45.97 100 ALA A CA 1
ATOM 810 C C . ALA A 1 100 ? 3.544 17.345 -7.874 1.00 45.97 100 ALA A C 1
ATOM 812 O O . ALA A 1 100 ? 4.562 17.248 -8.570 1.00 45.97 100 ALA A O 1
ATOM 813 N N . PRO A 1 101 ? 3.456 18.255 -6.884 1.00 42.19 101 PRO A N 1
ATOM 814 C CA . PRO A 1 101 ? 4.565 19.133 -6.556 1.00 42.19 101 PRO A CA 1
ATOM 815 C C . PRO A 1 101 ? 5.794 18.291 -6.207 1.00 42.19 101 PRO A C 1
ATOM 817 O O . PRO A 1 101 ? 5.690 17.259 -5.542 1.00 42.19 101 PRO A O 1
ATOM 820 N N . HIS A 1 102 ? 6.954 18.749 -6.683 1.00 40.28 102 HIS A N 1
ATOM 821 C CA . HIS A 1 102 ? 8.268 18.190 -6.380 1.00 40.28 102 HIS A CA 1
ATOM 822 C C . HIS A 1 102 ? 8.327 17.831 -4.887 1.00 40.28 102 HIS A C 1
A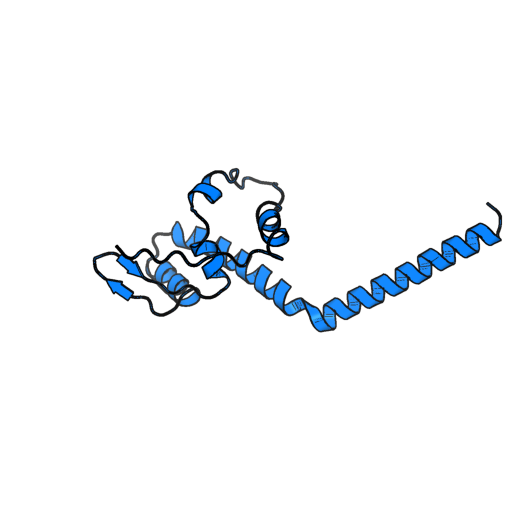TOM 824 O O . HIS A 1 102 ? 8.161 18.710 -4.042 1.00 40.28 102 HIS A O 1
ATOM 830 N N . PHE A 1 103 ? 8.533 16.550 -4.560 1.00 38.66 103 PHE A N 1
ATOM 831 C CA . PHE A 1 103 ? 8.632 16.050 -3.182 1.00 38.66 103 PHE A CA 1
ATOM 832 C C . PHE A 1 103 ? 9.991 16.476 -2.588 1.00 38.66 103 PHE A C 1
ATOM 834 O O . PHE A 1 103 ? 10.887 15.669 -2.359 1.00 38.66 103 PHE A O 1
ATOM 841 N N . GLY A 1 104 ? 10.188 17.785 -2.455 1.00 36.66 104 GLY A N 1
ATOM 842 C CA . GLY A 1 104 ? 11.300 18.408 -1.758 1.00 36.66 104 GLY A CA 1
ATOM 843 C C . GLY A 1 104 ? 10.868 18.711 -0.331 1.00 36.66 104 GLY A C 1
ATOM 844 O O . GLY A 1 104 ? 9.868 19.388 -0.134 1.00 36.66 104 GLY A O 1
ATOM 845 N N . GLU A 1 105 ? 11.606 18.137 0.618 1.00 42.78 105 GLU A N 1
ATOM 846 C CA . GLU A 1 105 ? 11.690 18.464 2.047 1.00 42.78 105 GLU A CA 1
ATOM 847 C C . GLU A 1 105 ? 10.457 19.156 2.668 1.00 42.78 105 GLU A C 1
ATOM 849 O O . GLU A 1 105 ? 10.278 20.366 2.574 1.00 42.78 105 GLU A O 1
ATOM 854 N N . ASN A 1 106 ? 9.677 18.371 3.422 1.00 45.44 106 ASN A N 1
ATOM 855 C CA . ASN A 1 106 ? 8.549 18.799 4.265 1.00 45.44 106 ASN A CA 1
ATOM 856 C C . ASN A 1 106 ? 7.264 19.168 3.498 1.00 45.44 106 ASN A C 1
ATOM 858 O O . ASN A 1 106 ? 6.860 20.327 3.450 1.00 45.44 106 ASN A O 1
ATOM 862 N N . GLY A 1 107 ? 6.569 18.164 2.954 1.00 41.72 107 GLY A N 1
ATOM 863 C CA . GLY A 1 107 ? 5.243 18.334 2.353 1.00 41.72 107 GLY A CA 1
ATOM 864 C C . GLY A 1 107 ? 4.318 17.163 2.677 1.00 41.72 107 GLY A C 1
ATOM 865 O O . GLY A 1 107 ? 4.683 16.004 2.485 1.00 41.72 107 GLY A O 1
ATOM 866 N N . ASP A 1 108 ? 3.138 17.483 3.204 1.00 45.88 108 ASP A N 1
ATOM 867 C CA . ASP A 1 108 ? 2.144 16.545 3.720 1.00 45.88 108 ASP A CA 1
ATOM 868 C C . ASP A 1 108 ? 1.705 15.485 2.693 1.00 45.88 108 ASP A C 1
ATOM 870 O O . ASP A 1 108 ? 1.330 15.779 1.557 1.00 45.88 108 ASP A O 1
ATOM 874 N N . SER A 1 109 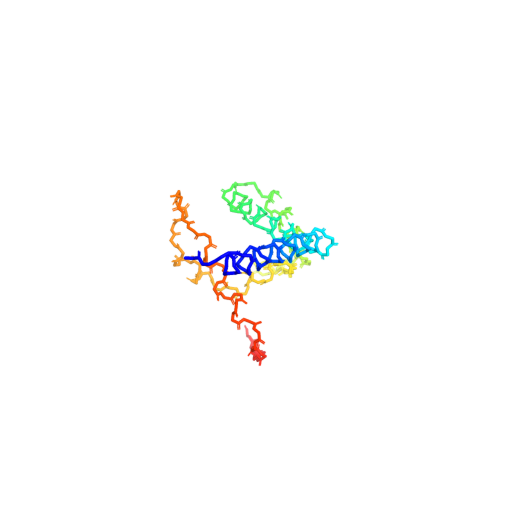? 1.674 14.225 3.134 1.00 43.75 109 SER A N 1
ATOM 875 C CA . SER A 1 109 ? 1.371 13.008 2.362 1.00 43.75 109 SER A CA 1
ATOM 876 C C . SER A 1 109 ? -0.107 12.840 1.955 1.00 43.75 109 SER A C 1
ATOM 878 O O . SER A 1 109 ? -0.595 11.719 1.802 1.00 43.75 109 SER A O 1
ATOM 880 N N . ILE A 1 110 ? -0.849 13.937 1.791 1.00 44.69 110 ILE A N 1
ATOM 881 C CA . ILE A 1 110 ? -2.322 13.929 1.747 1.00 44.69 110 ILE A CA 1
ATOM 882 C C . ILE A 1 110 ? -2.885 13.654 0.339 1.00 44.69 110 ILE A C 1
ATOM 884 O O . ILE A 1 110 ? -4.056 13.300 0.212 1.00 44.69 110 ILE A O 1
ATOM 888 N N . PHE A 1 111 ? -2.085 13.736 -0.732 1.00 40.59 111 PHE A N 1
ATOM 889 C CA . PHE A 1 111 ? -2.618 13.587 -2.096 1.00 40.59 111 PHE A CA 1
ATOM 890 C C . PHE A 1 111 ? -3.219 12.193 -2.370 1.00 40.59 111 PHE A C 1
ATOM 892 O O . PHE A 1 111 ? -4.306 12.096 -2.930 1.00 40.59 111 PHE A O 1
ATOM 899 N N . TRP A 1 112 ? -2.596 11.120 -1.868 1.00 41.78 112 TRP A N 1
ATOM 900 C CA . TRP A 1 112 ? -3.064 9.739 -2.071 1.00 41.78 112 TRP A CA 1
ATOM 901 C C . TRP A 1 112 ? -4.379 9.392 -1.353 1.00 41.78 112 TRP A C 1
ATOM 903 O O . TRP A 1 112 ? -5.026 8.408 -1.703 1.00 41.78 112 TRP A O 1
ATOM 913 N N . LEU A 1 113 ? -4.781 10.167 -0.339 1.00 39.25 113 LEU A N 1
ATOM 914 C CA . LEU A 1 113 ? -5.984 9.884 0.455 1.00 39.25 113 LEU A CA 1
ATOM 915 C C . LEU A 1 113 ? -7.269 10.417 -0.189 1.00 39.25 113 LEU A C 1
ATOM 917 O O . LEU A 1 113 ? -8.342 9.872 0.066 1.00 39.25 113 LEU A O 1
ATOM 921 N N . ARG A 1 114 ? -7.177 11.444 -1.044 1.00 36.41 114 ARG A N 1
ATOM 922 C CA . ARG A 1 114 ? -8.363 12.130 -1.582 1.00 36.41 114 ARG A CA 1
ATOM 923 C C . ARG A 1 114 ? -9.177 11.254 -2.546 1.00 36.41 114 ARG A C 1
ATOM 925 O O . ARG A 1 114 ? -10.404 11.321 -2.532 1.00 36.41 114 ARG A O 1
ATOM 932 N N . ASP A 1 115 ? -8.513 10.393 -3.315 1.00 37.56 115 ASP A N 1
ATOM 933 C CA . ASP A 1 115 ? -9.186 9.493 -4.263 1.00 37.56 115 ASP A CA 1
ATOM 934 C C . ASP A 1 115 ? -9.723 8.213 -3.604 1.00 37.56 115 ASP A C 1
ATOM 936 O O . ASP A 1 115 ? -10.714 7.644 -4.066 1.00 37.56 115 ASP A O 1
ATOM 940 N N . LEU A 1 116 ? -9.131 7.775 -2.484 1.00 38.06 116 LEU A N 1
ATOM 941 C CA . LEU A 1 116 ? -9.580 6.566 -1.784 1.00 38.06 116 LEU A CA 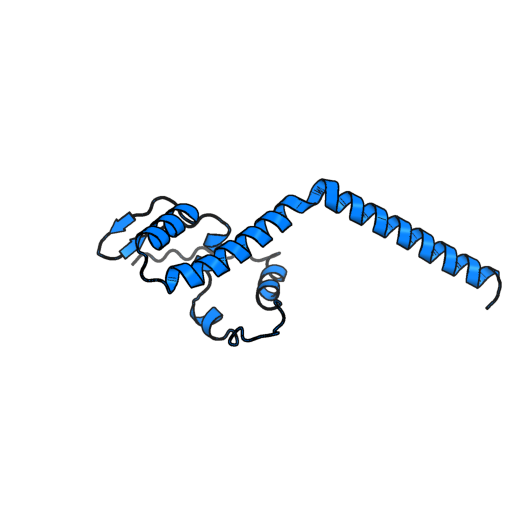1
ATOM 942 C C . LEU A 1 116 ? -10.924 6.770 -1.065 1.00 38.06 116 LEU A C 1
ATOM 944 O O . LEU A 1 116 ? -11.741 5.851 -1.019 1.00 38.06 116 LEU A O 1
ATOM 948 N N . GLU A 1 117 ? -11.177 7.970 -0.533 1.00 33.50 117 GLU A N 1
ATOM 949 C CA . GLU A 1 117 ? -12.414 8.291 0.198 1.00 33.50 117 GLU A CA 1
ATOM 950 C C . GLU A 1 117 ? -13.653 8.389 -0.712 1.00 33.50 117 GLU A C 1
ATOM 952 O O . GLU A 1 117 ? -14.781 8.254 -0.236 1.00 33.50 117 GLU A O 1
ATOM 957 N N . SER A 1 118 ? -13.467 8.545 -2.028 1.00 39.09 118 SER A N 1
ATOM 958 C CA . SER A 1 118 ? -14.572 8.625 -2.997 1.00 39.09 118 SER A CA 1
ATOM 959 C C . SER A 1 118 ? -15.056 7.257 -3.500 1.00 39.09 118 SER A C 1
ATOM 961 O O . SER A 1 118 ? -16.108 7.166 -4.139 1.00 39.09 118 SER A O 1
ATOM 963 N N . ASN A 1 119 ? -14.341 6.167 -3.200 1.00 41.84 119 ASN A N 1
ATOM 964 C CA . ASN A 1 119 ? -14.631 4.849 -3.767 1.00 41.84 119 ASN A CA 1
ATOM 965 C C . ASN A 1 119 ? -15.525 3.9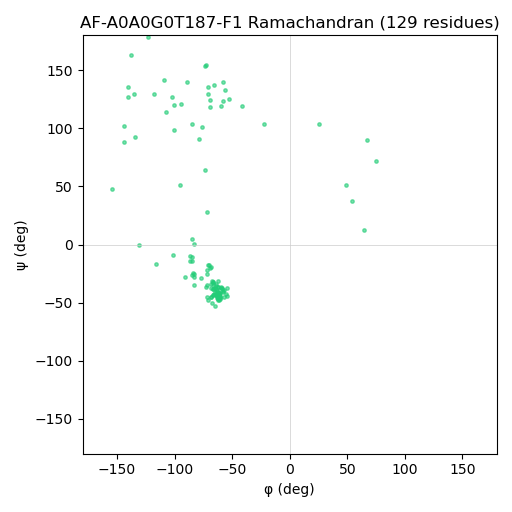74 -2.869 1.00 41.84 119 ASN A C 1
ATOM 967 O O . ASN A 1 119 ? -15.203 2.823 -2.577 1.00 41.84 119 ASN A O 1
ATOM 971 N N . GLN A 1 120 ? -16.666 4.516 -2.426 1.00 41.00 120 GLN A N 1
ATOM 972 C CA . GLN A 1 120 ? -17.758 3.692 -1.887 1.00 41.00 120 GLN A CA 1
ATOM 973 C C . GLN A 1 120 ? -18.914 3.464 -2.868 1.00 41.00 120 GLN A C 1
ATOM 975 O O . GLN A 1 120 ? -19.750 2.623 -2.566 1.00 41.00 120 GLN A O 1
ATOM 980 N N . ASN A 1 121 ? -18.986 4.130 -4.032 1.00 36.06 121 ASN A N 1
ATOM 981 C CA . ASN A 1 121 ? -20.181 4.032 -4.889 1.00 36.06 121 ASN A CA 1
ATOM 982 C C . ASN A 1 121 ? -19.977 4.291 -6.398 1.00 36.06 121 ASN A C 1
ATOM 984 O O . ASN A 1 121 ? -20.789 4.996 -6.987 1.00 36.06 121 ASN A O 1
ATOM 988 N N . TYR A 1 122 ? -18.985 3.701 -7.077 1.00 34.53 122 TYR A N 1
ATOM 989 C CA . TYR A 1 122 ? -19.024 3.676 -8.553 1.00 34.53 122 TYR A CA 1
ATOM 990 C C . TYR A 1 122 ? -18.688 2.312 -9.154 1.00 34.53 122 TYR A C 1
ATOM 992 O O . TYR A 1 122 ? -17.557 1.963 -9.471 1.00 34.53 122 TYR A O 1
ATOM 1000 N N . CYS A 1 123 ? -19.758 1.553 -9.374 1.00 38.28 123 CYS A N 1
ATOM 1001 C CA . CYS A 1 123 ? -19.831 0.497 -10.364 1.00 38.28 123 CYS A CA 1
ATOM 1002 C C . CYS A 1 123 ? -20.066 1.168 -11.730 1.00 38.28 123 CYS A C 1
ATOM 1004 O O . CYS A 1 123 ? -21.218 1.410 -12.062 1.00 38.28 123 CYS A O 1
ATOM 1006 N N . PHE A 1 124 ? -19.037 1.522 -12.515 1.00 28.25 124 PHE A N 1
ATOM 1007 C CA . PHE A 1 124 ? -19.264 2.000 -13.891 1.00 28.25 124 PHE A CA 1
ATOM 1008 C C . PHE A 1 124 ? -18.188 1.549 -14.895 1.00 28.25 124 PHE A C 1
ATOM 1010 O O . PHE A 1 124 ? -17.102 2.098 -15.003 1.00 28.25 124 PHE A O 1
ATOM 1017 N N . GLN A 1 125 ? -18.602 0.531 -15.655 1.00 27.44 125 GLN A N 1
ATOM 1018 C CA . GLN A 1 125 ? -18.462 0.378 -17.106 1.00 27.44 125 GLN A CA 1
ATOM 1019 C C . GLN A 1 125 ? -17.063 0.199 -17.717 1.00 27.44 125 GLN A C 1
ATOM 1021 O O . GLN A 1 125 ? -16.426 1.096 -18.252 1.00 27.44 125 GLN A O 1
ATOM 1026 N N . ARG A 1 126 ? -16.715 -1.088 -17.793 1.00 35.03 126 ARG A N 1
ATOM 1027 C CA . ARG A 1 126 ? -16.047 -1.779 -18.903 1.00 35.03 126 ARG A CA 1
ATOM 1028 C C . ARG A 1 126 ? -16.217 -1.054 -20.256 1.00 35.03 126 ARG A C 1
ATOM 1030 O O . ARG A 1 126 ? -17.248 -1.205 -20.906 1.00 35.03 126 ARG A O 1
ATOM 1037 N N . ALA A 1 127 ? -15.177 -0.364 -20.716 1.00 25.97 127 ALA A N 1
ATOM 1038 C CA . ALA A 1 127 ? -15.014 -0.006 -22.121 1.00 25.97 127 ALA A CA 1
ATOM 1039 C C . ALA A 1 127 ? -14.030 -0.990 -22.762 1.00 25.97 127 ALA A C 1
ATOM 1041 O O . ALA A 1 127 ? -12.814 -0.886 -22.627 1.00 25.97 127 ALA A O 1
ATOM 1042 N N . VAL A 1 128 ? -14.586 -1.992 -23.439 1.00 38.09 128 VAL A N 1
ATOM 1043 C CA . VAL A 1 128 ? -13.849 -2.770 -24.432 1.00 38.09 128 VAL A CA 1
ATOM 1044 C C . VAL A 1 128 ? -13.602 -1.840 -25.614 1.00 38.09 128 VAL A C 1
ATOM 1046 O O . VAL A 1 128 ? -14.554 -1.408 -26.255 1.00 38.09 128 VAL A O 1
ATOM 1049 N N . SER A 1 129 ? -12.345 -1.561 -25.933 1.00 25.23 129 SER A N 1
ATOM 1050 C CA . SER A 1 129 ? -11.982 -1.173 -27.292 1.00 25.23 129 SER A CA 1
ATOM 1051 C C . SER A 1 129 ? -10.616 -1.752 -27.618 1.00 25.23 129 SER A C 1
ATOM 1053 O O . SER A 1 129 ? -9.582 -1.128 -27.406 1.00 25.23 129 SER A O 1
ATOM 1055 N N . CYS A 1 130 ? -10.637 -2.982 -28.133 1.00 28.00 130 CYS A N 1
ATOM 1056 C CA . CYS A 1 130 ? -9.563 -3.474 -28.979 1.00 28.00 130 CYS A CA 1
ATOM 1057 C C . CYS A 1 130 ? -9.428 -2.542 -30.184 1.00 28.00 130 CYS A C 1
ATOM 1059 O O . CYS A 1 130 ? -10.380 -2.404 -30.959 1.00 28.00 130 CYS A O 1
ATOM 1061 N N . ARG A 1 131 ? -8.237 -1.987 -30.383 1.00 27.69 131 ARG A N 1
ATOM 1062 C CA . ARG A 1 131 ? -7.652 -1.878 -31.714 1.00 27.69 131 ARG A CA 1
ATOM 1063 C C . ARG A 1 131 ? -6.134 -1.871 -31.614 1.00 27.69 131 ARG A C 1
ATOM 1065 O O . ARG A 1 131 ? -5.626 -1.240 -30.666 1.00 27.69 131 ARG A O 1
#

Solvent-accessible surface area (backbone atoms only — not comparable to full-atom values): 8288 Å² total; per-residue (Å²): 134,55,74,65,62,51,51,55,54,51,51,53,53,51,50,52,52,50,56,53,53,50,52,53,53,48,39,74,75,76,53,53,69,61,58,53,51,52,52,50,50,54,52,52,51,57,50,47,57,54,44,67,73,46,89,50,63,66,60,44,51,53,50,53,59,70,50,29,44,80,79,42,81,53,97,96,40,80,46,65,50,51,40,85,76,48,39,60,64,72,71,50,59,66,72,77,54,70,74,52,75,78,93,61,87,91,73,83,86,58,74,74,52,64,67,61,75,64,70,82,79,77,93,77,77,89,78,86,73,92,126

pLDDT: mean 71.59, std 21.95, range [25.23, 95.44]

=== Feature glossary ===
A reading guide for the features in this record.

Start from the sequence.

  · Sequence gives the chain of amino acids in standard one-letter code (A=alanine, C=cysteine, …, Y=tyrosine), read N→C. It is the only feature that is directly encoded by the gene; all structural features are derived from the folded form of this sequence.

Fold it, and you get atomic coordinates and the backbone conformation that goes with them.

  · The mmCIF table is the protein's shape written out atom by atom. For each backbone N, Cα, C, and carbonyl O, it records an (x, y, z) coordinate triple in Å plus the residue type, chain letter, and residue number.

  · Backbone dihedral angles. Every residue except chain termini has a φ (preceding-C → N → Cα → C) and a ψ (N → Cα → C → next-N). They are reported in degrees following the IUPAC sign convention. Secondary structure is essentially a statement about which (φ, ψ) basin each residue occupies.

  · DSSP 8-state secondary structure assigns each residue one of H (α-helix), G (3₁₀-helix), I (π-helix), E (extended β-strand), B (isolated β-bridge), T (hydrogen-bonded turn), S (bend), or '-' (coil). The assignment is computed from backbone hydrogen-bond geometry via the Kabsch–Sander algorithm.

  · P-SEA three-state annotation labels each residue as helix, strand, or coil based purely on the geometry of the Cα trace. It serves as a fallback when the full backbone (and thus DSSP) is unavailable.

Summarize the fold with a handful of shape descriptors and a per-residue structural alphabet.

  · Radius of gyration (Rg) is the root-mean-square distance of Cα atoms from their centroid — a single number for overall size and compactness. A globular domain of N residues has Rg ≈ 2.2·N^0.38 Å; an extended or disordered chain has a much larger Rg. The Cα contact count is the number of residue pairs whose Cα atoms are within 8 Å and are more than four positions apart in sequence — a standard proxy for tertiary packing density. The bounding box is the smallest axis-aligned box enclosing all Cα atoms.

  · Foldseek's 3Di representation compresses backbone geometry into a per-residue letter drawn from a learned twenty-state alphabet. It captures the tertiary interaction pattern around each residue — which residues are packed against it in space, regardless of where they are in sequence.

  · Accessible surface area quantifies burial. A residue with SASA near zero is packed into the hydrophobic core; one with SASA >100 Å² sits on the surface. Computed here via the Shrake–Rupley numerical algorithm with a 1.4 Å probe.

Ask how reliable the model is.

  · For AlphaFold models, the B-factor field carries pLDDT — the model's own estimate of local accuracy on a 0–100 scale. Regions with pLDDT<50 should be treated as essentially unmodeled; they often correspond to intrinsically disordered segments.

  · For experimental (PDB) structures, the B-factor (temperature factor) quantifies the positional spread of each atom in the crystal — a combination of thermal vibration and static disorder — in units of Å². High B-factors mark flexible loops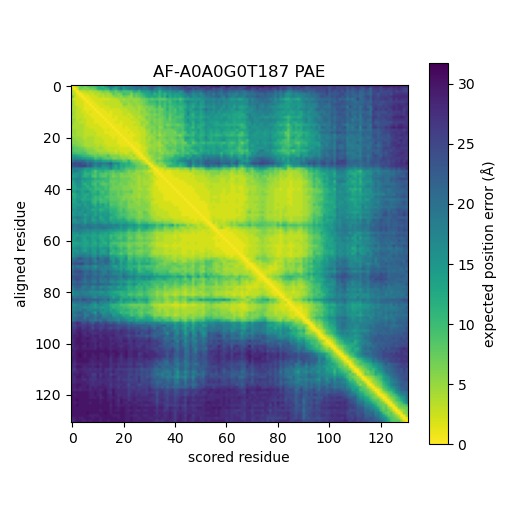 or poorly resolved regions; low B-factors mark the rigid, well-ordered core.

  · PAE(i, j) answers: if I align the predicted and true structures on residue i, how far off (in Å) do I expect residue j to be? A block-diagonal PAE matrix with low values on the blocks and high values off-diagonal is the signature of a multi-domain protein with confidently predicted domains but uncertain inter-domain orientation.

Place it in context: what it resembles, what it is annotated as, and how it looks.

  · Structural nearest neighbors (via Foldseek easy-search vs the PDB). Reported per hit: target PDB id, E-value, and alignment TM-score. A TM-score above ~0.5 is the conventional threshold for 'same fold'.

  · Functional annotations link the protein to curated databases. InterPro entries identify conserved domains and families by matching the sequence against member-database signatures (Pfam, PROSITE, CDD, …). Gene Ontology (GO) terms describe molecular function, biological process, and cellular component in a controlled vocabulary. CATH places the structure in a hierarchical fold classification (Class/Architecture/Topology/Homologous-superfamily). The organism is the source species.

  · Plot images: a contact map (which residues are close in 3D, as an N×N binary image), a Ramachandran scatter (backbone torsion angles, revealing secondary-structure composition at a glance), and — for AlphaFold structures — a PAE heatmap (pairwise prediction confidence).

  · Structure images are PyMOL renders from six orthogonal camera directions. Cartoon representation draws helices as coils and strands as arrows; sticks shows the backbone as bonds; surface shows the solvent-excluded envelope. Rainbow coloring maps sequence position to hue (blue→red, N→C); chain coloring assigns a distinct color per polypeptide.